Protein AF-A0A7W4HGA2-F1 (afdb_monomer_lite)

Foldseek 3Di:
DDDDPLRVVLVVLVVVQVVCVVPRDPVSVVVSVVSVVVVVVVVVVVVVVVD

pLDDT: mean 81.93, std 16.72, range [43.62, 96.62]

Sequence (51 aa):
MKLTEKEKELIEAIRNFLKSKHNPSIELEFYARELFEKMMDGEEEEEEKEK

Structure (mmCIF, N/CA/C/O backbone):
data_AF-A0A7W4HGA2-F1
#
_entry.id   AF-A0A7W4HGA2-F1
#
loop_
_atom_site.group_PDB
_atom_site.id
_atom_site.type_symbol
_atom_site.label_atom_id
_atom_site.label_alt_id
_atom_site.label_comp_id
_atom_site.label_asym_id
_atom_site.label_entity_id
_atom_site.label_seq_id
_atom_site.pdbx_PDB_ins_code
_atom_site.Cartn_x
_atom_site.Cartn_y
_atom_site.Cartn_z
_atom_site.occupancy
_atom_site.B_iso_or_equiv
_atom_site.auth_seq_id
_atom_site.auth_comp_id
_atom_site.auth_asym_id
_atom_site.auth_atom_id
_atom_site.pdbx_PDB_model_num
ATOM 1 N N . MET A 1 1 ? 3.017 15.809 15.438 1.00 70.56 1 MET A N 1
ATOM 2 C CA . MET A 1 1 ? 2.005 14.771 15.145 1.00 70.56 1 MET A CA 1
ATOM 3 C C . MET A 1 1 ? 2.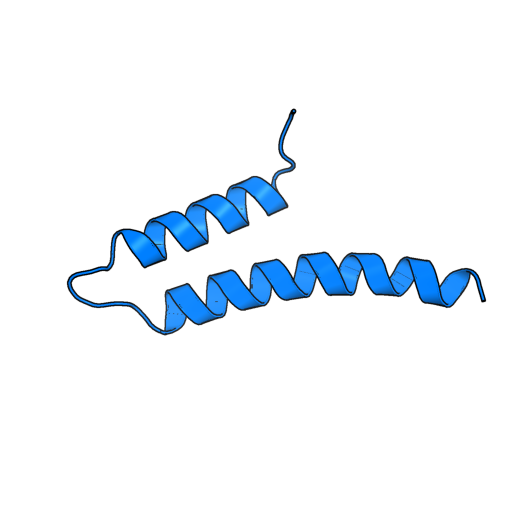656 13.407 15.273 1.00 70.56 1 MET A C 1
ATOM 5 O O . MET A 1 1 ? 3.824 13.288 14.914 1.00 70.56 1 MET A O 1
ATOM 9 N N . LYS A 1 2 ? 1.952 12.418 15.828 1.00 89.50 2 LYS A N 1
ATOM 10 C CA . LYS A 1 2 ? 2.445 11.040 15.931 1.00 89.50 2 LYS A CA 1
ATOM 11 C C . LYS A 1 2 ? 1.759 10.228 14.835 1.00 89.50 2 LYS A C 1
ATOM 13 O O . LYS A 1 2 ? 0.539 10.190 14.824 1.00 89.50 2 LYS A O 1
ATOM 18 N N . LEU A 1 3 ? 2.545 9.652 13.930 1.00 90.25 3 LEU A N 1
ATOM 19 C CA . LEU A 1 3 ? 2.036 8.814 12.844 1.00 90.25 3 LEU A CA 1
ATOM 20 C C . LEU A 1 3 ? 1.610 7.445 13.385 1.00 90.25 3 LEU A C 1
ATOM 22 O O . LEU A 1 3 ? 2.297 6.878 14.246 1.00 90.25 3 LEU A O 1
ATOM 26 N N . THR A 1 4 ? 0.517 6.925 12.845 1.00 93.56 4 THR A N 1
ATOM 27 C CA . THR A 1 4 ? 0.088 5.531 12.962 1.00 93.56 4 THR A CA 1
ATOM 28 C C . THR A 1 4 ? 1.058 4.604 12.225 1.00 93.56 4 THR A C 1
ATOM 30 O O . THR A 1 4 ? 1.884 5.043 11.423 1.00 93.56 4 THR A O 1
ATOM 33 N N . GLU A 1 5 ? 0.982 3.301 12.495 1.00 92.81 5 GLU A N 1
ATOM 34 C CA . GLU A 1 5 ? 1.824 2.322 11.794 1.00 92.81 5 GLU A CA 1
ATOM 35 C C . GLU A 1 5 ? 1.491 2.241 10.296 1.00 92.81 5 GLU A C 1
ATOM 37 O O . GLU A 1 5 ? 2.411 2.209 9.484 1.00 92.81 5 GLU A O 1
ATOM 42 N N . LYS A 1 6 ? 0.206 2.331 9.918 1.00 91.06 6 LYS A N 1
ATOM 43 C CA . LYS A 1 6 ? -0.223 2.324 8.507 1.00 91.06 6 LYS A CA 1
ATOM 44 C C . LYS A 1 6 ? 0.324 3.528 7.730 1.00 91.06 6 LYS A C 1
ATOM 46 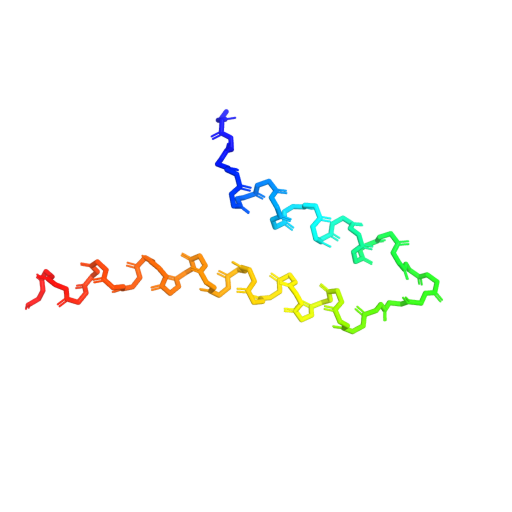O O . LYS A 1 6 ? 0.838 3.377 6.626 1.00 91.06 6 LYS A O 1
ATOM 51 N N . GLU A 1 7 ? 0.296 4.720 8.329 1.00 92.94 7 GLU A N 1
ATOM 52 C CA . GLU A 1 7 ? 0.872 5.919 7.705 1.00 92.94 7 GLU A CA 1
ATOM 53 C C . GLU A 1 7 ? 2.392 5.799 7.539 1.00 92.94 7 GLU A C 1
ATOM 55 O O . GLU A 1 7 ? 2.944 6.203 6.514 1.00 92.94 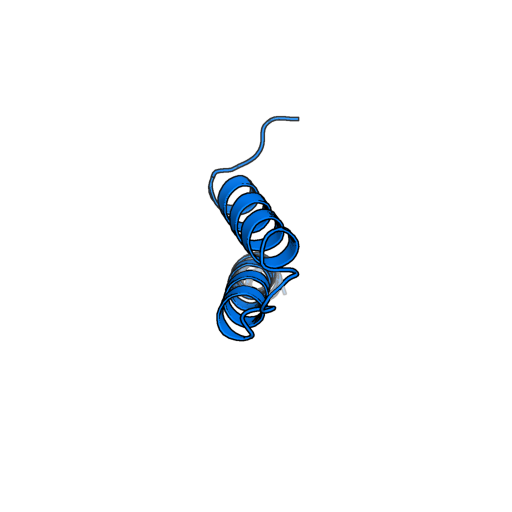7 GLU A O 1
ATOM 60 N N . LYS A 1 8 ? 3.094 5.234 8.532 1.00 96.19 8 LYS A N 1
ATOM 61 C CA . LYS A 1 8 ? 4.542 4.988 8.426 1.00 96.19 8 LYS A CA 1
ATOM 62 C C . LYS A 1 8 ? 4.859 4.012 7.298 1.00 96.19 8 LYS A C 1
ATOM 64 O O . LYS A 1 8 ? 5.806 4.257 6.552 1.00 96.19 8 LYS A O 1
ATOM 69 N N . GLU A 1 9 ? 4.066 2.956 7.172 1.00 95.56 9 GLU A N 1
ATOM 70 C CA . GLU A 1 9 ? 4.208 1.944 6.130 1.00 95.56 9 GLU A CA 1
ATOM 71 C C . GLU A 1 9 ? 3.991 2.535 4.730 1.00 95.56 9 GLU A C 1
ATOM 73 O O . GLU A 1 9 ? 4.838 2.354 3.853 1.00 95.56 9 GLU A O 1
ATOM 78 N N . LEU A 1 10 ? 2.939 3.343 4.536 1.00 96.12 10 LEU A N 1
ATOM 79 C CA . LEU A 1 10 ? 2.722 4.061 3.274 1.00 96.12 10 LEU A CA 1
ATOM 80 C C . LEU A 1 10 ? 3.913 4.970 2.936 1.00 96.12 10 LEU A C 1
ATOM 82 O O . LEU A 1 10 ? 4.407 4.981 1.805 1.00 96.12 10 LEU A O 1
ATOM 86 N N . ILE A 1 11 ? 4.406 5.728 3.917 1.00 95.94 11 ILE A N 1
ATOM 87 C CA . ILE A 1 11 ? 5.555 6.618 3.722 1.00 95.94 11 ILE A CA 1
ATOM 88 C C . ILE A 1 11 ? 6.801 5.822 3.304 1.00 95.94 11 ILE A C 1
ATOM 90 O O . ILE A 1 11 ? 7.576 6.282 2.459 1.00 95.94 11 ILE A O 1
ATOM 94 N N . GLU A 1 12 ? 7.028 4.648 3.886 1.00 96.62 12 GLU A N 1
ATOM 95 C CA . GLU A 1 12 ? 8.147 3.783 3.521 1.00 96.62 12 GLU A CA 1
ATOM 96 C C . GLU A 1 12 ? 7.998 3.204 2.107 1.00 96.62 12 GLU A C 1
ATOM 98 O O . GLU A 1 12 ? 8.955 3.273 1.328 1.00 96.62 12 GLU A O 1
ATOM 103 N N . ALA A 1 13 ? 6.799 2.752 1.728 1.00 95.44 13 ALA A N 1
ATOM 104 C CA . ALA A 1 13 ? 6.492 2.294 0.373 1.00 95.44 13 ALA A CA 1
ATOM 105 C C . ALA A 1 13 ? 6.787 3.379 -0.679 1.00 95.44 13 ALA A C 1
ATOM 107 O O . ALA A 1 13 ? 7.521 3.137 -1.642 1.00 95.44 13 ALA A O 1
ATOM 108 N N . ILE A 1 14 ? 6.323 4.612 -0.442 1.00 94.62 14 ILE A N 1
ATOM 109 C CA . ILE A 1 14 ? 6.587 5.763 -1.320 1.00 94.62 14 ILE A CA 1
ATOM 110 C C . ILE A 1 14 ? 8.089 6.060 -1.397 1.00 94.62 14 ILE A C 1
ATOM 112 O O . ILE A 1 14 ? 8.625 6.306 -2.479 1.00 94.62 14 ILE A O 1
ATOM 116 N N . ARG A 1 15 ? 8.813 6.023 -0.269 1.00 94.38 15 ARG A N 1
ATOM 117 C CA . ARG A 1 15 ? 10.272 6.232 -0.268 1.00 94.38 15 ARG A CA 1
ATOM 118 C C . ARG A 1 15 ? 10.997 5.171 -1.087 1.00 94.38 15 ARG A C 1
ATOM 120 O O . ARG A 1 15 ? 11.945 5.517 -1.789 1.00 94.38 15 ARG A O 1
ATOM 127 N N . ASN A 1 16 ? 10.579 3.914 -1.002 1.00 91.88 16 ASN A N 1
ATOM 128 C CA . ASN A 1 16 ? 11.177 2.823 -1.767 1.00 91.88 16 ASN A CA 1
ATOM 129 C C . ASN A 1 16 ? 10.921 2.997 -3.264 1.00 91.88 16 ASN A C 1
ATOM 131 O O . ASN A 1 16 ? 11.870 2.937 -4.050 1.00 91.88 16 ASN A O 1
ATOM 135 N N . PHE A 1 17 ? 9.689 3.341 -3.647 1.00 92.06 17 PHE A N 1
ATOM 136 C CA . PHE A 1 17 ? 9.360 3.706 -5.023 1.00 92.06 17 PHE A CA 1
ATOM 137 C C . PHE A 1 17 ? 10.244 4.859 -5.523 1.00 92.06 17 PHE A C 1
ATOM 139 O O . PHE A 1 17 ? 10.936 4.730 -6.534 1.00 92.06 17 PHE A O 1
ATOM 146 N N . LEU A 1 18 ? 10.340 5.953 -4.762 1.00 88.94 18 LEU A N 1
ATOM 147 C CA . LEU A 1 18 ? 11.159 7.113 -5.122 1.00 88.94 18 LEU A CA 1
ATOM 148 C C . LEU A 1 18 ? 12.665 6.839 -5.128 1.00 88.94 18 LEU A C 1
ATOM 150 O O . LEU A 1 18 ? 13.393 7.581 -5.782 1.00 88.94 18 LEU A O 1
ATOM 154 N N . LYS A 1 19 ? 13.159 5.832 -4.401 1.00 89.88 19 LYS A N 1
ATOM 155 C CA . LYS A 1 19 ? 14.566 5.396 -4.451 1.00 89.88 19 LYS A CA 1
ATOM 156 C C . LYS A 1 19 ? 14.843 4.479 -5.637 1.00 89.88 19 LYS A C 1
ATOM 158 O O . LYS A 1 19 ? 15.974 4.447 -6.114 1.00 89.88 19 LYS A O 1
ATOM 163 N N . SER A 1 20 ? 13.825 3.805 -6.164 1.00 84.19 20 SER A N 1
ATOM 164 C CA . SER A 1 20 ? 13.941 2.919 -7.324 1.00 84.19 20 SER A CA 1
ATOM 165 C C . SER A 1 20 ? 14.142 3.654 -8.661 1.00 84.19 20 SER A C 1
ATOM 167 O O . SER A 1 20 ? 13.974 3.052 -9.705 1.00 84.19 20 SER A O 1
ATOM 169 N N . LYS A 1 21 ? 14.559 4.933 -8.692 1.00 66.75 21 LYS A N 1
ATOM 170 C CA . LYS A 1 21 ? 14.591 5.782 -9.911 1.00 66.75 21 LYS A CA 1
ATOM 171 C C . LYS A 1 21 ? 15.340 5.206 -11.117 1.00 66.75 21 LYS A C 1
ATOM 173 O O . LYS A 1 21 ? 15.052 5.611 -12.236 1.00 66.75 21 LYS A O 1
ATOM 178 N N . HIS A 1 22 ? 16.305 4.311 -10.912 1.00 72.25 22 HIS A N 1
ATOM 179 C CA . HIS A 1 22 ? 16.992 3.639 -12.021 1.00 72.25 22 HIS A CA 1
ATOM 180 C C . HIS A 1 22 ? 16.173 2.503 -12.656 1.00 72.25 22 HIS A C 1
ATOM 182 O O . HIS A 1 22 ? 16.453 2.129 -13.790 1.00 72.25 22 HIS A O 1
ATOM 188 N N . ASN A 1 23 ? 15.163 1.991 -11.955 1.00 69.62 23 ASN A N 1
ATOM 189 C CA . ASN A 1 23 ? 14.175 1.033 -12.436 1.00 69.62 23 ASN A CA 1
ATOM 190 C C . ASN A 1 23 ? 12.879 1.194 -11.610 1.00 69.62 23 ASN A C 1
ATOM 192 O O . ASN A 1 23 ? 12.732 0.492 -10.602 1.00 69.62 23 ASN A O 1
ATOM 196 N N . PRO A 1 24 ? 11.999 2.161 -11.948 1.00 66.75 24 PRO A N 1
ATOM 197 C CA . PRO A 1 24 ? 10.770 2.380 -11.197 1.00 66.75 24 PRO A CA 1
ATOM 198 C C . PRO A 1 24 ? 9.949 1.093 -11.207 1.00 66.75 24 PRO A C 1
ATOM 200 O O . PRO A 1 24 ? 9.439 0.674 -12.246 1.00 66.75 24 PRO A O 1
ATOM 203 N N . SER A 1 25 ? 9.866 0.442 -10.048 1.00 84.62 25 SER A N 1
ATOM 204 C CA . SER A 1 25 ? 9.104 -0.792 -9.932 1.00 84.62 25 SER A CA 1
ATOM 205 C C . SER A 1 25 ? 7.623 -0.443 -9.912 1.00 84.62 25 SER A C 1
ATOM 207 O O . SER A 1 25 ? 7.129 0.153 -8.954 1.00 84.62 25 SER A O 1
ATOM 209 N N . ILE A 1 26 ? 6.924 -0.835 -10.975 1.00 88.06 26 ILE A N 1
ATOM 210 C CA . ILE A 1 26 ? 5.464 -0.751 -11.087 1.00 88.06 26 ILE A CA 1
ATOM 211 C C . ILE A 1 26 ? 4.794 -1.420 -9.873 1.00 88.06 26 ILE A C 1
ATOM 213 O O . ILE A 1 26 ? 3.784 -0.935 -9.374 1.00 88.06 26 ILE A O 1
ATOM 217 N N . GLU A 1 27 ? 5.395 -2.481 -9.333 1.00 90.25 27 GLU A N 1
ATOM 218 C CA . GLU A 1 27 ? 4.908 -3.171 -8.135 1.00 90.25 27 GLU A CA 1
ATOM 219 C C . GLU A 1 27 ? 4.964 -2.275 -6.889 1.00 90.25 27 GLU A C 1
ATOM 221 O O . GLU A 1 27 ? 4.039 -2.294 -6.084 1.00 90.25 27 GLU A O 1
ATOM 226 N N . LEU A 1 28 ? 6.007 -1.448 -6.739 1.00 92.06 28 LEU A N 1
ATOM 227 C CA . LEU A 1 28 ? 6.108 -0.499 -5.622 1.00 92.06 28 LEU A CA 1
ATOM 228 C C . LEU A 1 28 ? 5.075 0.626 -5.734 1.00 92.06 28 LEU A C 1
ATOM 230 O O . LEU A 1 28 ? 4.575 1.096 -4.713 1.00 92.06 28 LEU A O 1
ATOM 234 N N . GLU A 1 29 ? 4.750 1.053 -6.957 1.00 92.94 29 GLU A N 1
ATOM 235 C CA . GLU A 1 29 ? 3.672 2.017 -7.189 1.00 92.94 29 GLU A CA 1
ATOM 236 C C . GLU A 1 29 ? 2.311 1.419 -6.818 1.00 92.94 29 GLU A C 1
ATOM 238 O O . GLU A 1 29 ? 1.562 2.038 -6.061 1.00 92.94 29 GLU A O 1
ATOM 243 N N . PHE A 1 30 ? 2.005 0.211 -7.302 1.00 94.50 30 PHE A N 1
ATOM 244 C CA . PHE A 1 30 ? 0.759 -0.479 -6.964 1.00 94.50 30 PHE A CA 1
ATOM 245 C C . PHE A 1 30 ? 0.635 -0.732 -5.465 1.00 94.50 30 PHE A C 1
ATOM 247 O O . PHE A 1 30 ? -0.423 -0.477 -4.901 1.00 94.50 30 PHE A O 1
ATOM 254 N N . TYR A 1 31 ? 1.720 -1.146 -4.810 1.00 94.50 31 TYR A N 1
ATOM 255 C CA . TYR A 1 31 ? 1.730 -1.359 -3.367 1.00 94.50 31 TYR A CA 1
ATOM 256 C C . TYR A 1 31 ? 1.415 -0.076 -2.588 1.00 94.50 31 TYR A C 1
ATOM 258 O O . TYR A 1 31 ? 0.581 -0.077 -1.686 1.00 94.50 31 TYR A O 1
ATOM 266 N N . ALA A 1 32 ? 2.037 1.048 -2.962 1.00 95.31 32 ALA A N 1
ATOM 267 C CA . ALA A 1 32 ? 1.755 2.332 -2.327 1.00 95.31 32 ALA A CA 1
ATOM 268 C C . ALA A 1 32 ? 0.300 2.789 -2.554 1.00 95.31 32 ALA A C 1
ATOM 270 O O . ALA A 1 32 ? -0.313 3.328 -1.633 1.00 95.31 32 ALA A O 1
ATOM 271 N N . ARG A 1 33 ? -0.264 2.559 -3.750 1.00 94.44 33 ARG A N 1
ATOM 272 C CA . ARG A 1 33 ? -1.674 2.870 -4.045 1.00 94.44 33 ARG A CA 1
ATOM 273 C C . ARG A 1 33 ? -2.635 2.008 -3.237 1.00 94.44 33 ARG A C 1
ATOM 275 O O . ARG A 1 33 ? -3.535 2.553 -2.617 1.00 94.44 33 ARG A O 1
ATOM 282 N N . GLU A 1 34 ? -2.404 0.701 -3.179 1.00 94.06 34 GLU A N 1
ATOM 283 C CA . GLU A 1 34 ? -3.245 -0.228 -2.419 1.00 94.06 34 GLU A CA 1
ATOM 284 C C . GLU A 1 34 ? -3.247 0.110 -0.919 1.00 94.06 34 GLU A C 1
ATOM 286 O O . GLU A 1 34 ? -4.290 0.069 -0.271 1.00 94.06 34 GLU A O 1
ATOM 291 N N . LEU A 1 35 ? -2.091 0.481 -0.351 1.00 94.31 35 LEU A N 1
ATOM 292 C CA . LEU A 1 35 ? -2.013 0.945 1.038 1.00 94.31 35 LEU A CA 1
ATOM 293 C C . LEU A 1 35 ? -2.843 2.210 1.268 1.00 94.31 35 LEU A C 1
ATOM 295 O O . LEU A 1 35 ? -3.487 2.329 2.307 1.00 94.31 35 LEU A O 1
ATOM 299 N N . PHE A 1 36 ? -2.817 3.147 0.321 1.00 94.44 36 PHE A N 1
ATOM 300 C CA . PHE A 1 36 ? -3.611 4.367 0.396 1.00 94.44 36 PHE A CA 1
ATOM 301 C C . PHE A 1 36 ? -5.111 4.075 0.284 1.00 94.44 36 PHE A C 1
ATOM 303 O O . PHE A 1 36 ? -5.869 4.516 1.142 1.00 94.44 36 PHE A O 1
ATOM 310 N N . GLU A 1 37 ? -5.526 3.284 -0.705 1.00 92.75 37 GLU A N 1
ATOM 311 C CA . GLU A 1 37 ? -6.924 2.875 -0.902 1.00 92.75 37 GLU A CA 1
ATOM 312 C C . GLU A 1 37 ? -7.467 2.160 0.339 1.00 92.75 37 GLU A C 1
ATOM 314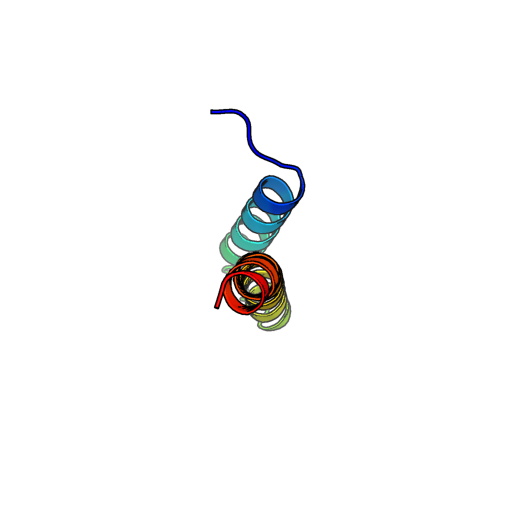 O O . GLU A 1 37 ? -8.461 2.592 0.899 1.00 92.75 37 GLU A O 1
ATOM 319 N N . LYS A 1 38 ? -6.739 1.187 0.901 1.00 90.31 38 LYS A N 1
ATOM 320 C CA . LYS A 1 38 ? -7.131 0.513 2.156 1.00 90.31 38 LYS A CA 1
ATOM 321 C C . LYS A 1 38 ? -7.272 1.447 3.359 1.00 90.31 38 LYS A C 1
ATOM 323 O O . LYS A 1 38 ? -7.914 1.075 4.342 1.00 90.31 38 LYS A O 1
ATOM 328 N N . MET A 1 39 ? -6.593 2.593 3.351 1.00 89.19 39 MET A N 1
ATOM 329 C CA . MET A 1 39 ? -6.753 3.597 4.401 1.00 89.19 39 MET A CA 1
ATOM 330 C C . MET A 1 39 ? -7.994 4.455 4.170 1.00 89.19 39 MET A C 1
ATOM 332 O O . MET A 1 39 ? -8.689 4.716 5.141 1.00 89.19 39 MET A O 1
ATOM 336 N N . MET A 1 40 ? -8.292 4.824 2.923 1.00 88.38 40 MET A N 1
ATOM 337 C CA . MET A 1 40 ? -9.492 5.590 2.569 1.00 8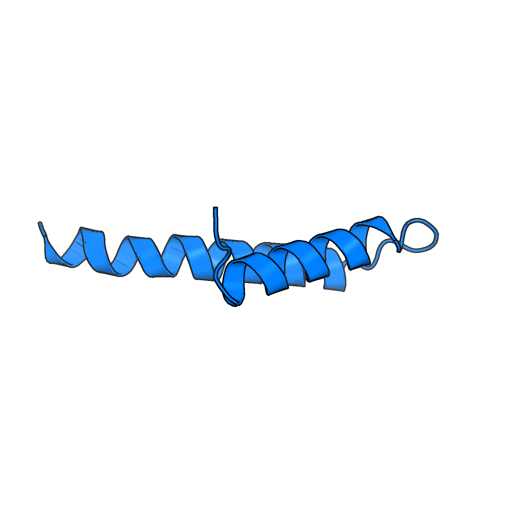8.38 40 MET A CA 1
ATOM 338 C C . MET A 1 40 ? -10.767 4.739 2.679 1.00 88.38 40 MET A C 1
ATOM 340 O O . MET A 1 40 ? -11.719 5.142 3.335 1.00 88.38 40 MET A O 1
ATOM 344 N N . ASP A 1 41 ? -10.761 3.520 2.136 1.00 82.69 41 ASP A N 1
ATOM 345 C CA . ASP A 1 41 ? -11.903 2.593 2.169 1.00 82.69 41 ASP A CA 1
ATOM 346 C C . ASP A 1 41 ? -12.244 2.163 3.607 1.00 82.69 41 ASP A C 1
ATOM 348 O O . ASP A 1 41 ? -13.398 1.921 3.952 1.00 82.69 41 ASP A O 1
ATOM 352 N N . GLY A 1 42 ? -11.231 2.087 4.478 1.00 62.81 42 GLY A N 1
ATOM 353 C CA . GLY A 1 42 ? -11.421 1.821 5.904 1.00 62.81 42 GLY A CA 1
ATOM 354 C C . GLY A 1 42 ? -12.076 2.973 6.677 1.00 62.81 42 GLY A C 1
ATOM 355 O O . GLY A 1 42 ? -12.547 2.735 7.786 1.00 62.81 42 GLY A O 1
ATOM 356 N N . GLU A 1 43 ? -12.105 4.188 6.120 1.00 56.09 43 GLU A N 1
ATOM 357 C CA . GLU A 1 43 ? -12.872 5.328 6.644 1.00 56.09 43 GLU A CA 1
ATOM 358 C C . GLU A 1 43 ? -14.309 5.348 6.073 1.00 56.09 43 GLU A C 1
ATOM 360 O O . GLU A 1 43 ? -15.237 5.750 6.773 1.00 56.09 43 GLU A O 1
ATOM 365 N N . GLU A 1 44 ? -14.536 4.836 4.855 1.00 51.12 44 GLU A N 1
ATOM 366 C CA . GLU A 1 44 ? -15.867 4.811 4.215 1.00 51.12 44 GLU A CA 1
ATOM 367 C C . GLU A 1 44 ? -16.868 3.844 4.890 1.00 51.12 44 GLU A C 1
ATOM 369 O O . GLU A 1 44 ? -18.065 4.140 4.948 1.00 51.12 44 GLU A O 1
ATOM 374 N N . GLU A 1 45 ? -16.416 2.729 5.484 1.00 51.09 45 GLU A N 1
ATOM 375 C CA . GLU A 1 45 ? -17.308 1.807 6.221 1.00 51.09 45 GLU A CA 1
ATOM 376 C C . GLU A 1 45 ? -17.921 2.418 7.502 1.00 51.09 45 GLU A C 1
ATOM 378 O O . GLU A 1 45 ? -18.930 1.906 8.009 1.00 51.09 45 GLU A O 1
ATOM 383 N N . GLU A 1 46 ? -17.333 3.488 8.052 1.00 50.19 46 GLU A N 1
ATOM 384 C CA . GLU A 1 46 ? -17.905 4.215 9.193 1.00 50.19 46 GLU A CA 1
ATOM 385 C C . GLU A 1 46 ? -18.982 5.223 8.752 1.00 50.19 46 GLU A C 1
ATOM 387 O O . GLU A 1 46 ? -19.979 5.382 9.460 1.00 50.19 46 GLU A O 1
ATOM 392 N N . GLU A 1 47 ? -18.873 5.821 7.558 1.00 50.34 47 GLU A N 1
ATOM 393 C CA . GLU A 1 47 ? -19.860 6.790 7.054 1.00 50.34 47 GLU A CA 1
ATOM 394 C C . GLU A 1 47 ? -21.182 6.143 6.589 1.00 50.34 47 GLU A C 1
ATOM 396 O O . GLU A 1 47 ? -22.246 6.757 6.714 1.00 50.34 47 GLU A O 1
ATOM 401 N N . GLU A 1 48 ? -21.174 4.894 6.103 1.00 51.62 48 GLU A N 1
ATOM 402 C CA . GLU A 1 48 ? -22.414 4.198 5.705 1.00 51.62 48 GLU A CA 1
ATOM 403 C C . GLU A 1 48 ? -23.260 3.702 6.891 1.00 51.62 48 GLU A C 1
ATOM 405 O O . GLU A 1 48 ? -24.455 3.449 6.728 1.00 51.62 48 GLU A O 1
ATOM 410 N N . LYS A 1 49 ? -22.690 3.593 8.098 1.00 50.91 49 LYS A N 1
ATOM 411 C CA . LYS A 1 49 ? -23.441 3.190 9.305 1.00 50.91 49 LYS A CA 1
ATOM 412 C C . LYS A 1 49 ? -24.149 4.351 10.010 1.00 50.91 49 LYS A C 1
ATOM 414 O O . LYS A 1 49 ? -24.941 4.093 10.916 1.00 50.91 49 LYS A O 1
ATOM 419 N N . GLU A 1 50 ? -23.896 5.595 9.601 1.00 50.16 50 GLU A N 1
ATOM 420 C CA . GLU A 1 50 ? -24.521 6.803 10.164 1.00 50.16 50 GLU A CA 1
ATOM 421 C C . GLU A 1 50 ? -25.639 7.419 9.288 1.00 50.16 50 GLU A C 1
ATOM 423 O O . GLU A 1 50 ? -26.173 8.472 9.649 1.00 50.16 50 GLU A O 1
ATOM 428 N N . LYS A 1 51 ? -26.049 6.780 8.177 1.00 43.62 51 LYS A N 1
ATOM 429 C CA . LYS A 1 51 ? -27.173 7.235 7.325 1.00 43.62 51 LYS A CA 1
ATOM 430 C C . LYS A 1 51 ? -28.466 6.438 7.480 1.00 43.62 51 LYS A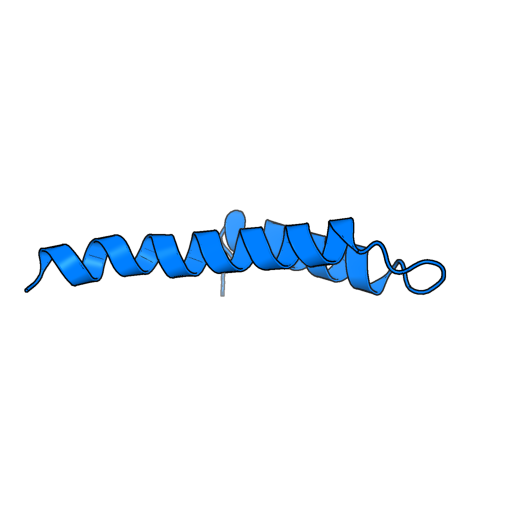 C 1
ATOM 432 O O . LYS A 1 51 ? -28.412 5.194 7.569 1.00 43.62 51 LYS A O 1
#

Radius of gyration: 13.86 Å; chains: 1; bounding box: 44×18×28 Å

Secondary structure (DSSP, 8-state):
-PPPHHHHHHHHHHHHHHH-TTS--HHHHHHHHHHHHHHHHHHHHHHGGG-